Protein AF-A0A831SJ39-F1 (afdb_monomer_lite)

Secondary structure (DSSP, 8-state):
----EEEEEEEEEETTEEEEE-STT-EEEEE-TTS---TT-EEEEETTEE-

Structure (mmCIF, N/CA/C/O backbone):
data_AF-A0A831SJ39-F1
#
_entry.id   AF-A0A831SJ39-F1
#
loop_
_atom_site.group_PDB
_atom_site.id
_atom_site.type_symbol
_atom_site.label_atom_id
_atom_site.label_alt_id
_atom_site.label_comp_id
_atom_site.label_asym_id
_atom_site.label_entity_id
_atom_site.label_seq_id
_atom_site.pdbx_PDB_ins_code
_atom_site.Cartn_x
_atom_site.Cartn_y
_atom_site.Cartn_z
_atom_site.occupancy
_atom_site.B_iso_or_equiv
_atom_site.auth_seq_id
_atom_site.auth_comp_id
_atom_site.auth_asym_id
_atom_site.auth_atom_id
_atom_site.pdbx_PDB_model_num
ATOM 1 N N . MET A 1 1 ? -1.569 13.660 -16.238 1.00 65.06 1 MET A N 1
ATOM 2 C CA . MET A 1 1 ? -2.191 12.361 -16.570 1.00 65.06 1 MET A CA 1
ATOM 3 C C . MET A 1 1 ? -1.318 11.300 -15.918 1.00 65.06 1 MET A C 1
ATOM 5 O O . MET A 1 1 ? -0.224 11.071 -16.407 1.00 65.06 1 MET A O 1
ATOM 9 N N . CYS A 1 2 ? -1.701 10.788 -14.748 1.00 81.38 2 CYS A N 1
ATOM 10 C CA . CYS A 1 2 ? -0.885 9.829 -13.990 1.00 81.38 2 CYS A CA 1
ATOM 11 C C . CYS A 1 2 ? -1.538 8.447 -14.063 1.00 81.38 2 CYS A C 1
ATOM 13 O O . CYS A 1 2 ? -2.754 8.355 -13.901 1.00 81.38 2 CYS A O 1
ATOM 15 N N . LEU A 1 3 ? -0.749 7.396 -14.295 1.00 85.81 3 LEU A N 1
ATOM 16 C CA . LEU A 1 3 ? -1.200 6.010 -14.158 1.00 85.81 3 LEU A CA 1
ATOM 17 C C . LEU A 1 3 ? -1.131 5.583 -12.691 1.00 85.81 3 LEU A C 1
ATOM 19 O O . LEU A 1 3 ? -0.214 5.985 -11.974 1.00 85.81 3 LEU A O 1
ATOM 23 N N . ALA A 1 4 ? -2.100 4.779 -12.260 1.00 93.56 4 ALA A N 1
ATOM 24 C CA . ALA A 1 4 ? -2.004 4.093 -10.981 1.00 93.56 4 ALA A CA 1
ATOM 25 C C . ALA A 1 4 ? -0.943 2.987 -11.069 1.00 93.56 4 ALA A C 1
ATOM 27 O O . ALA A 1 4 ? -0.810 2.338 -12.110 1.00 93.56 4 ALA A O 1
ATOM 28 N N . VAL A 1 5 ? -0.182 2.793 -9.995 1.00 94.81 5 VAL A N 1
ATOM 29 C CA . VAL A 1 5 ? 0.923 1.826 -9.955 1.00 94.81 5 VAL A CA 1
ATOM 30 C C . VAL A 1 5 ? 0.600 0.744 -8.924 1.00 94.81 5 VAL A C 1
ATOM 32 O O . VAL A 1 5 ? 0.232 1.096 -7.802 1.00 94.81 5 VAL A O 1
ATOM 35 N N . PRO A 1 6 ? 0.709 -0.550 -9.272 1.00 96.00 6 PRO A N 1
ATOM 36 C CA . PRO A 1 6 ? 0.489 -1.630 -8.321 1.00 96.00 6 PRO A CA 1
ATOM 37 C C . PRO A 1 6 ? 1.584 -1.645 -7.251 1.00 96.00 6 PRO A C 1
ATOM 39 O O . PRO A 1 6 ? 2.765 -1.489 -7.559 1.00 96.00 6 PRO A O 1
ATOM 42 N N . ALA A 1 7 ? 1.191 -1.872 -6.003 1.00 97.25 7 ALA A N 1
ATOM 43 C CA . ALA A 1 7 ? 2.103 -2.009 -4.879 1.00 97.25 7 ALA A CA 1
ATOM 44 C C . ALA A 1 7 ? 1.578 -3.028 -3.869 1.00 97.25 7 ALA A C 1
ATOM 46 O O . ALA A 1 7 ? 0.367 -3.197 -3.726 1.00 97.25 7 ALA A O 1
ATOM 47 N N . LYS A 1 8 ? 2.489 -3.692 -3.157 1.00 97.69 8 LYS A N 1
ATOM 48 C CA . LYS A 1 8 ? 2.156 -4.693 -2.142 1.00 97.69 8 LYS A CA 1
ATOM 49 C C . LYS A 1 8 ? 2.091 -4.069 -0.755 1.00 97.69 8 LYS A C 1
ATOM 51 O O . LYS A 1 8 ? 3.037 -3.391 -0.369 1.00 97.69 8 LYS A O 1
ATOM 56 N N . ILE A 1 9 ? 1.049 -4.355 0.019 1.00 97.50 9 ILE A N 1
ATOM 57 C CA . ILE A 1 9 ? 0.944 -3.974 1.432 1.00 97.50 9 ILE A CA 1
ATOM 58 C C . ILE A 1 9 ? 1.939 -4.803 2.246 1.00 97.50 9 ILE A C 1
ATOM 60 O O . ILE A 1 9 ? 1.836 -6.030 2.326 1.00 97.50 9 ILE A O 1
ATOM 64 N N . MET A 1 10 ? 2.900 -4.121 2.863 1.00 97.62 10 MET A N 1
ATOM 65 C CA . MET A 1 10 ? 3.941 -4.734 3.688 1.00 97.62 10 MET A CA 1
ATOM 66 C C . MET A 1 10 ? 3.623 -4.624 5.175 1.00 97.62 10 MET A C 1
ATOM 68 O O . MET A 1 10 ? 3.898 -5.554 5.930 1.00 97.62 10 MET A O 1
ATOM 72 N N . ASN A 1 11 ? 3.047 -3.496 5.595 1.00 97.19 11 ASN A N 1
ATOM 73 C CA . ASN A 1 11 ? 2.684 -3.237 6.982 1.00 97.19 11 ASN A CA 1
ATOM 74 C C . ASN A 1 11 ? 1.540 -2.217 7.060 1.00 97.19 11 ASN A C 1
ATOM 76 O O . ASN A 1 11 ? 1.483 -1.300 6.246 1.00 97.19 11 ASN A O 1
ATOM 80 N N . ILE A 1 12 ? 0.662 -2.333 8.054 1.00 96.38 12 ILE A N 1
ATOM 81 C CA . ILE A 1 12 ? -0.398 -1.350 8.322 1.00 96.38 12 ILE A CA 1
ATOM 82 C C . ILE A 1 12 ? 0.040 -0.556 9.551 1.00 96.38 12 ILE A C 1
ATOM 84 O O . ILE A 1 12 ? 0.161 -1.123 10.636 1.00 96.38 12 ILE A O 1
ATOM 88 N N . THR A 1 13 ? 0.360 0.728 9.370 1.00 91.69 13 THR A N 1
ATOM 89 C CA . THR A 1 13 ? 0.904 1.563 10.454 1.00 91.69 13 THR A CA 1
ATOM 90 C C . THR A 1 13 ? -0.204 2.135 11.323 1.00 91.69 13 THR A C 1
ATOM 92 O O . THR A 1 13 ? -0.065 2.178 12.542 1.00 91.69 13 THR A O 1
ATOM 95 N N . ASP A 1 14 ? -1.316 2.529 10.700 1.00 91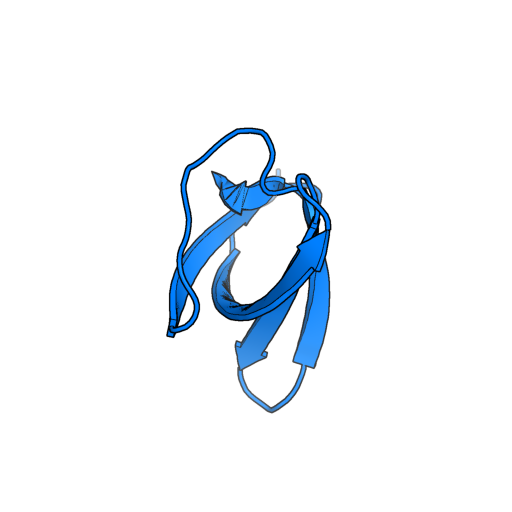.06 14 ASP A N 1
ATOM 96 C CA . ASP A 1 14 ? -2.439 3.208 11.337 1.00 91.06 14 ASP A CA 1
ATOM 97 C C . ASP A 1 14 ? -3.752 2.797 10.664 1.00 91.06 14 ASP A C 1
ATOM 99 O O . ASP A 1 14 ? -3.754 2.153 9.617 1.00 91.06 14 ASP A O 1
ATOM 103 N N . LYS A 1 15 ? -4.886 3.238 11.223 1.00 90.94 15 LYS A N 1
ATOM 104 C CA . LYS A 1 15 ? -6.219 2.978 10.651 1.00 90.94 15 LYS A CA 1
ATOM 105 C C . LYS A 1 15 ? -6.336 3.384 9.175 1.00 90.94 15 LYS A C 1
ATOM 107 O O . LYS A 1 15 ? -7.054 2.745 8.420 1.00 90.94 15 LYS A O 1
ATOM 112 N N . ASP A 1 16 ? -5.634 4.446 8.800 1.00 96.38 16 ASP A N 1
ATOM 113 C CA . ASP A 1 16 ? -5.758 5.096 7.498 1.00 96.38 16 ASP A CA 1
ATOM 114 C C . ASP A 1 16 ? -4.485 4.997 6.652 1.00 96.38 16 ASP A C 1
ATOM 116 O O . ASP A 1 16 ? -4.468 5.512 5.537 1.00 96.38 16 ASP A O 1
ATOM 120 N N . HIS A 1 17 ? -3.413 4.370 7.153 1.00 97.25 17 HIS A N 1
ATOM 121 C CA . HIS A 1 17 ? -2.114 4.357 6.480 1.00 97.25 17 HIS A CA 1
ATOM 122 C C . HIS A 1 17 ? -1.454 2.978 6.488 1.00 97.25 17 HIS A C 1
ATOM 124 O O . HIS A 1 17 ? -1.464 2.257 7.488 1.00 97.25 17 HIS A O 1
ATOM 130 N N . ALA A 1 18 ? -0.819 2.644 5.366 1.00 97.88 18 ALA A N 1
ATOM 131 C CA . ALA A 1 18 ? -0.023 1.435 5.211 1.00 97.88 18 ALA A CA 1
ATOM 132 C C . ALA A 1 18 ? 1.308 1.727 4.516 1.00 97.88 18 ALA A C 1
ATOM 134 O O . ALA A 1 18 ? 1.394 2.587 3.636 1.00 97.88 18 ALA A O 1
ATOM 135 N N . GLU A 1 19 ? 2.343 0.983 4.898 1.00 97.56 19 GLU A N 1
ATOM 136 C CA . GLU A 1 19 ? 3.596 0.896 4.159 1.00 97.56 19 GLU A CA 1
ATOM 137 C C . GLU A 1 19 ? 3.451 -0.143 3.045 1.00 97.56 19 GLU A C 1
ATOM 139 O O . GLU A 1 19 ? 3.066 -1.295 3.276 1.00 97.56 19 GLU A O 1
ATOM 144 N N . ILE A 1 20 ? 3.789 0.275 1.833 1.00 97.50 20 ILE A N 1
ATOM 145 C CA . ILE A 1 20 ? 3.759 -0.544 0.629 1.00 97.50 20 ILE A CA 1
ATOM 146 C C . ILE A 1 20 ? 5.138 -0.675 -0.005 1.00 97.50 20 ILE A C 1
ATOM 148 O O . ILE A 1 20 ? 6.005 0.170 0.213 1.00 97.50 20 ILE A O 1
ATOM 152 N N . ASP A 1 21 ? 5.298 -1.690 -0.849 1.00 97.06 21 ASP A N 1
ATOM 153 C CA . ASP A 1 21 ? 6.454 -1.897 -1.720 1.00 97.06 21 ASP A CA 1
ATOM 154 C C . ASP A 1 21 ? 6.008 -1.912 -3.193 1.00 97.06 21 ASP A C 1
ATOM 156 O O . ASP A 1 21 ? 5.138 -2.699 -3.580 1.00 97.06 21 ASP A O 1
ATOM 160 N N . TYR A 1 22 ? 6.586 -1.031 -4.011 1.00 95.31 22 TYR A N 1
ATOM 161 C CA . TYR A 1 22 ? 6.331 -0.966 -5.458 1.00 95.31 22 TYR A CA 1
ATOM 162 C C . TYR A 1 22 ? 7.143 -1.991 -6.272 1.00 95.31 22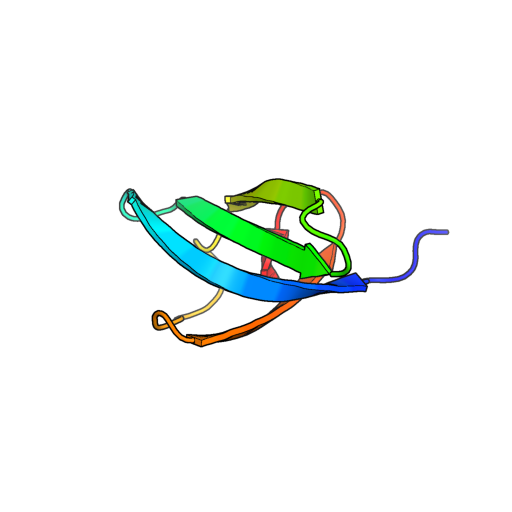 TYR A C 1
ATOM 164 O O . TYR A 1 22 ? 6.992 -2.065 -7.490 1.00 95.31 22 TYR A O 1
ATOM 172 N N . GLY A 1 23 ? 8.006 -2.771 -5.622 1.00 92.56 23 GLY A N 1
ATOM 173 C CA . GLY A 1 23 ? 9.042 -3.584 -6.247 1.00 92.56 23 GLY A CA 1
ATOM 174 C C . GLY A 1 23 ? 10.436 -2.993 -6.024 1.00 92.56 23 GLY A C 1
ATOM 175 O O . GLY A 1 23 ? 10.593 -1.809 -5.717 1.00 92.56 23 GLY A O 1
ATOM 176 N N . ASP A 1 24 ? 11.458 -3.843 -6.153 1.00 91.50 24 ASP A N 1
ATOM 177 C CA . ASP A 1 24 ? 12.879 -3.492 -5.986 1.00 91.50 24 ASP A CA 1
ATOM 178 C C . ASP A 1 24 ? 13.223 -2.785 -4.656 1.00 91.50 24 ASP A C 1
ATOM 180 O O . ASP A 1 24 ? 14.228 -2.083 -4.541 1.00 91.50 24 ASP A O 1
ATOM 184 N N . GLY A 1 25 ? 12.397 -2.986 -3.621 1.00 91.38 25 GLY A N 1
ATOM 185 C CA . GLY A 1 25 ? 12.585 -2.412 -2.289 1.00 91.38 25 GLY A CA 1
ATOM 186 C C . GLY A 1 25 ? 12.159 -0.947 -2.166 1.00 91.38 25 GLY A C 1
ATOM 187 O O . GLY A 1 25 ? 12.485 -0.302 -1.164 1.00 91.38 25 GLY A O 1
ATOM 188 N N . VAL A 1 26 ? 11.442 -0.395 -3.151 1.00 95.50 26 VAL A N 1
ATOM 189 C CA . VAL A 1 26 ? 10.940 0.982 -3.102 1.00 95.50 26 VAL A CA 1
ATOM 190 C C . VAL A 1 26 ? 9.704 1.046 -2.212 1.00 95.50 26 VAL A C 1
ATOM 192 O O . VAL A 1 26 ? 8.587 0.745 -2.638 1.00 95.50 26 VAL A O 1
ATOM 195 N N . LYS A 1 27 ? 9.908 1.503 -0.975 1.00 95.81 27 LYS A N 1
ATOM 196 C CA . LYS A 1 27 ? 8.848 1.606 0.031 1.00 95.81 27 LYS A CA 1
ATOM 197 C C . LYS A 1 27 ? 8.264 3.003 0.149 1.00 95.81 27 LYS A C 1
ATOM 199 O O . LYS A 1 27 ? 8.996 3.994 0.077 1.00 95.81 27 LYS A O 1
ATOM 204 N N . ARG A 1 28 ? 6.952 3.092 0.374 1.00 96.12 28 ARG A N 1
ATOM 205 C CA . ARG A 1 28 ? 6.257 4.340 0.732 1.00 96.12 28 ARG A CA 1
ATOM 206 C C . ARG A 1 28 ? 5.073 4.092 1.651 1.00 96.12 28 ARG A C 1
ATOM 208 O O . ARG A 1 28 ? 4.458 3.037 1.600 1.00 96.12 28 ARG A O 1
ATOM 215 N N . THR A 1 29 ? 4.709 5.111 2.418 1.00 97.06 29 THR A N 1
ATOM 216 C CA . THR A 1 29 ? 3.434 5.153 3.135 1.00 97.06 29 THR A CA 1
ATOM 217 C C . THR A 1 29 ? 2.354 5.743 2.233 1.00 97.06 29 THR A C 1
ATOM 219 O O . THR A 1 29 ? 2.570 6.790 1.616 1.00 97.06 29 THR A O 1
ATOM 222 N N . ILE A 1 30 ? 1.206 5.077 2.151 1.00 97.31 30 ILE A N 1
ATOM 223 C CA . ILE A 1 30 ? 0.027 5.523 1.399 1.00 97.31 30 ILE A CA 1
ATOM 224 C C . ILE A 1 30 ? -1.206 5.531 2.296 1.00 97.31 30 ILE A C 1
ATOM 226 O O . ILE A 1 30 ? -1.235 4.849 3.321 1.00 97.31 30 ILE A O 1
ATOM 230 N N . ASN A 1 31 ? -2.223 6.286 1.892 1.00 97.75 31 ASN A N 1
ATOM 231 C CA . ASN A 1 31 ? -3.517 6.278 2.551 1.00 97.75 31 ASN A CA 1
ATOM 232 C C . ASN A 1 31 ? -4.366 5.092 2.058 1.00 97.75 31 ASN A C 1
ATOM 234 O O . ASN A 1 31 ? -4.483 4.870 0.852 1.00 97.75 31 ASN A O 1
ATOM 238 N N . ILE A 1 32 ? -4.958 4.352 2.992 1.00 97.56 32 ILE A N 1
ATOM 239 C CA . ILE A 1 32 ? -5.809 3.180 2.737 1.00 97.56 32 ILE A CA 1
ATOM 240 C C . ILE A 1 32 ? -7.261 3.397 3.183 1.00 97.56 32 ILE A C 1
ATOM 242 O O . ILE A 1 32 ? -8.052 2.470 3.154 1.00 97.56 32 ILE A O 1
ATOM 246 N N . SER A 1 33 ? -7.655 4.618 3.555 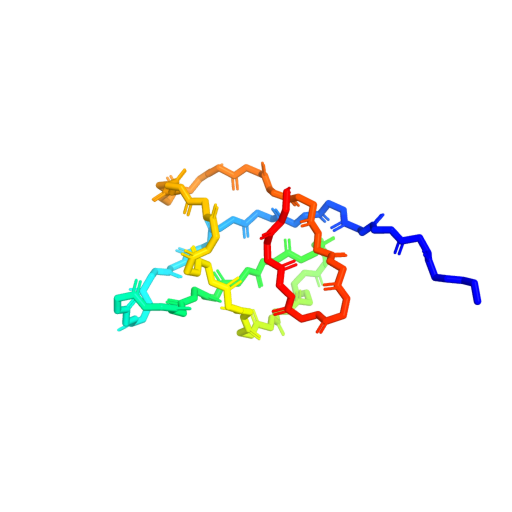1.00 96.88 33 SER A N 1
ATOM 247 C CA . SER A 1 33 ? -8.994 4.927 4.086 1.00 96.88 33 SER A CA 1
ATOM 248 C C . SER A 1 33 ? -10.152 4.614 3.128 1.00 96.88 33 SER A C 1
ATOM 250 O O . SER A 1 33 ? -11.309 4.638 3.542 1.00 96.88 33 SER A O 1
ATOM 252 N N . LEU A 1 34 ? -9.862 4.397 1.842 1.00 95.94 34 LEU A N 1
ATOM 253 C CA . LEU A 1 34 ? -10.855 4.175 0.789 1.00 95.94 34 LEU A CA 1
ATOM 254 C C . LEU A 1 34 ? -11.136 2.693 0.511 1.00 95.94 34 LEU A C 1
ATOM 256 O O . LEU A 1 34 ? -12.113 2.395 -0.174 1.00 95.94 34 LEU A O 1
ATOM 260 N N . VAL A 1 35 ? -10.295 1.782 1.007 1.00 96.00 35 VAL A N 1
ATOM 261 C CA . VAL A 1 35 ? -10.354 0.349 0.694 1.00 96.00 35 VAL A CA 1
ATOM 262 C C . VAL A 1 35 ? -9.942 -0.495 1.899 1.00 96.00 35 VAL A C 1
ATOM 264 O O . VAL A 1 35 ? -8.998 -0.167 2.610 1.00 96.00 35 VAL A O 1
ATOM 267 N N . ASP A 1 36 ? -10.619 -1.621 2.110 1.00 94.75 36 ASP A N 1
ATOM 268 C CA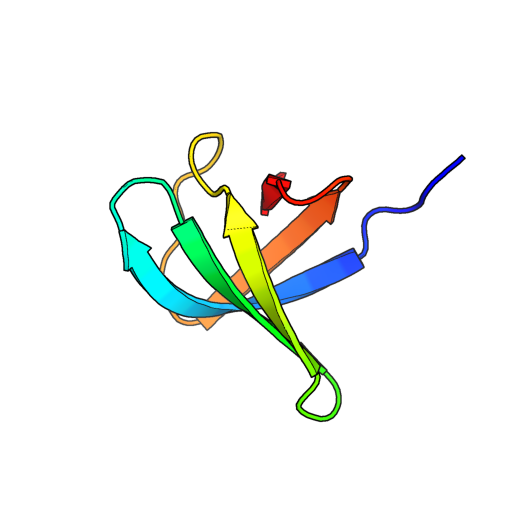 . ASP A 1 36 ? -10.196 -2.599 3.110 1.00 94.75 36 ASP A CA 1
ATOM 269 C C . ASP A 1 36 ? -9.045 -3.442 2.552 1.00 94.75 36 ASP A C 1
ATOM 271 O O . ASP A 1 36 ? -9.171 -4.064 1.497 1.00 94.75 36 ASP A O 1
ATOM 275 N N . VAL A 1 37 ? -7.916 -3.460 3.261 1.00 95.94 37 VAL A N 1
ATOM 276 C CA . VAL A 1 37 ? -6.690 -4.145 2.833 1.00 95.94 37 VAL A CA 1
ATOM 277 C C . VAL A 1 37 ? -6.095 -4.968 3.965 1.00 95.94 37 VAL A C 1
ATOM 279 O O . VAL A 1 37 ? -6.207 -4.624 5.142 1.00 95.94 37 VAL A O 1
ATOM 282 N N . SER A 1 38 ? -5.413 -6.046 3.601 1.00 96.69 38 SER A N 1
ATOM 283 C CA . SER A 1 38 ? -4.639 -6.896 4.500 1.00 96.69 38 SER A CA 1
ATOM 284 C C . SER A 1 38 ? -3.165 -6.929 4.098 1.00 96.69 38 SER A C 1
ATOM 286 O O . SER A 1 38 ? -2.788 -6.655 2.958 1.00 96.69 38 SER A O 1
ATOM 288 N N . ILE A 1 39 ? -2.296 -7.286 5.047 1.00 97.12 39 ILE A N 1
ATOM 289 C CA . ILE A 1 39 ? -0.872 -7.496 4.757 1.00 97.12 39 ILE A CA 1
ATOM 290 C C . ILE A 1 39 ? -0.734 -8.593 3.697 1.00 97.12 39 ILE A C 1
ATOM 292 O O . ILE A 1 39 ? -1.244 -9.700 3.866 1.00 97.12 39 ILE A O 1
ATOM 296 N N . GLY A 1 40 ? -0.001 -8.293 2.627 1.00 96.62 40 GLY A N 1
ATOM 297 C CA . GLY A 1 40 ? 0.188 -9.186 1.489 1.00 96.62 40 GLY A CA 1
ATOM 298 C C . GLY A 1 40 ? -0.656 -8.847 0.262 1.00 96.62 40 GLY A C 1
ATOM 299 O O . GLY A 1 40 ? -0.292 -9.307 -0.824 1.00 96.62 40 GLY A O 1
ATOM 300 N N . ASP A 1 41 ? -1.697 -8.023 0.407 1.00 97.69 41 ASP A N 1
ATOM 301 C CA . ASP A 1 41 ? -2.535 -7.594 -0.711 1.00 97.69 41 ASP A CA 1
ATOM 302 C C . ASP A 1 41 ? -1.775 -6.678 -1.668 1.00 97.69 41 ASP A C 1
ATOM 304 O O . ASP A 1 41 ? -0.851 -5.958 -1.282 1.00 97.69 41 ASP A O 1
ATOM 308 N N . TYR A 1 42 ? -2.192 -6.695 -2.931 1.00 97.12 42 TYR A N 1
ATOM 309 C CA . TYR A 1 42 ? -1.746 -5.736 -3.931 1.00 97.12 42 TYR A CA 1
ATOM 310 C C . TYR A 1 42 ? -2.851 -4.721 -4.194 1.00 97.12 42 TYR A C 1
ATOM 312 O O . TYR A 1 42 ? -3.985 -5.097 -4.483 1.00 97.12 42 TYR A O 1
ATOM 320 N N . VAL A 1 43 ? -2.493 -3.442 -4.142 1.00 96.88 43 VAL A N 1
ATOM 321 C CA . VAL A 1 43 ? -3.396 -2.315 -4.392 1.00 96.88 43 VAL A CA 1
ATOM 322 C C . VAL A 1 43 ? -2.863 -1.443 -5.514 1.00 96.88 43 VAL A C 1
ATOM 324 O O . VAL A 1 43 ? -1.654 -1.394 -5.756 1.00 96.88 43 VAL A O 1
ATOM 327 N N . LEU A 1 44 ? -3.756 -0.733 -6.196 1.00 97.25 44 LEU A N 1
ATOM 328 C CA . LEU A 1 44 ? -3.359 0.309 -7.128 1.00 97.25 44 LEU A CA 1
ATOM 329 C C . LEU A 1 44 ? -3.197 1.614 -6.361 1.00 97.25 44 LEU A C 1
ATOM 331 O O . LEU A 1 44 ? -4.083 2.027 -5.621 1.00 97.25 44 LEU A O 1
ATOM 335 N N . VAL A 1 45 ? -2.064 2.284 -6.548 1.00 96.31 45 VAL A N 1
ATOM 336 C CA . VAL A 1 45 ? -1.816 3.572 -5.903 1.00 96.31 45 VAL A CA 1
ATOM 337 C C . VAL A 1 45 ? -1.958 4.698 -6.900 1.00 96.31 45 VAL A C 1
ATOM 339 O O . VAL A 1 45 ? -1.255 4.740 -7.913 1.00 96.31 45 VAL A O 1
ATOM 342 N N . HIS A 1 46 ? -2.813 5.662 -6.578 1.00 95.38 46 HIS A N 1
ATOM 343 C CA . HIS A 1 46 ? -2.956 6.901 -7.326 1.00 95.38 46 HIS A CA 1
ATOM 344 C C . HIS A 1 46 ? -2.906 8.098 -6.379 1.00 95.38 46 HIS A C 1
ATOM 346 O O . HIS A 1 46 ? -3.634 8.156 -5.395 1.00 95.38 46 HIS A O 1
ATOM 352 N N . ALA A 1 47 ? -2.021 9.058 -6.664 1.00 93.69 47 ALA A N 1
ATOM 353 C CA . ALA A 1 47 ? -1.862 10.280 -5.867 1.00 93.69 47 ALA A CA 1
ATOM 354 C C . ALA A 1 47 ? -1.664 10.047 -4.347 1.00 93.69 47 ALA A C 1
ATOM 356 O O . ALA A 1 47 ? -2.004 10.907 -3.541 1.00 93.69 47 ALA A O 1
ATOM 357 N N . GLY A 1 48 ? -1.092 8.901 -3.955 1.00 93.44 48 GLY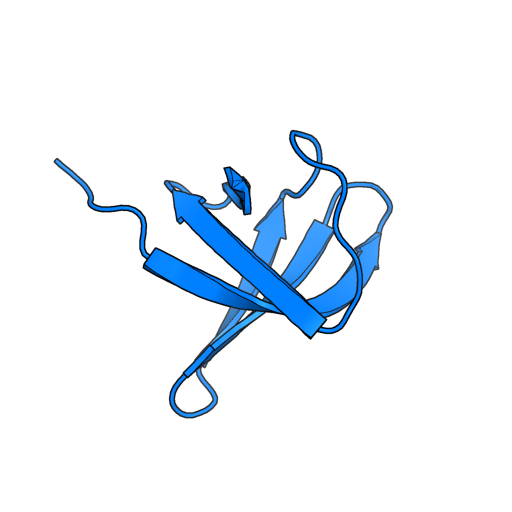 A N 1
ATOM 358 C CA . GLY A 1 48 ? -0.845 8.547 -2.551 1.00 93.44 48 GLY A CA 1
ATOM 359 C C . GLY A 1 48 ? -1.995 7.820 -1.848 1.00 93.44 48 GLY A C 1
ATOM 360 O O . GLY A 1 48 ? -1.879 7.570 -0.652 1.00 93.44 48 GLY A O 1
ATOM 361 N N . PHE A 1 49 ? -3.056 7.452 -2.568 1.00 96.06 49 PHE A N 1
ATOM 362 C CA . PHE A 1 49 ? -4.179 6.664 -2.059 1.00 96.06 49 PHE A CA 1
ATOM 363 C C . PHE A 1 49 ? -4.212 5.283 -2.706 1.00 96.06 49 PHE A C 1
ATOM 365 O O . PHE A 1 49 ? -3.948 5.161 -3.905 1.00 96.06 49 PHE A O 1
ATOM 372 N N . ALA A 1 50 ? -4.558 4.270 -1.917 1.00 96.75 50 ALA A N 1
ATOM 373 C CA . ALA A 1 50 ? -4.981 2.975 -2.423 1.00 96.75 50 ALA A CA 1
ATOM 374 C C . ALA A 1 50 ? -6.394 3.093 -3.015 1.00 96.75 50 ALA A C 1
ATOM 376 O O . ALA A 1 50 ? -7.289 3.657 -2.375 1.00 96.75 50 ALA A O 1
ATOM 377 N N . ILE A 1 51 ? -6.564 2.584 -4.235 1.00 94.00 51 ILE A N 1
ATOM 378 C CA . ILE A 1 51 ? -7.826 2.517 -4.983 1.00 94.00 51 ILE A CA 1
ATOM 379 C C . ILE A 1 51 ? -8.038 1.132 -5.592 1.00 94.00 51 ILE A C 1
ATOM 381 O O . ILE A 1 51 ? -7.034 0.409 -5.807 1.00 94.00 51 ILE A O 1
#

pLDDT: mean 94.7, std 5.2, range [65.06, 97.88]

Radius of gyration: 9.73 Å; chains: 1; bounding box: 24×22×28 Å

Foldseek 3Di:
DDFWAKWFFAAAPD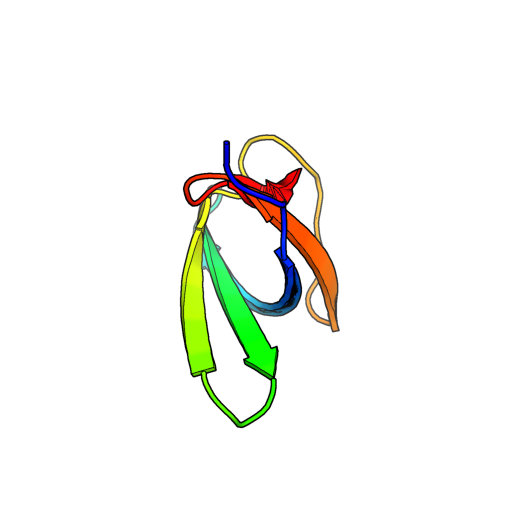PFWTWTHSPPRDIDIAGENVDDDDHGDIFTDDPRYGD

Sequence (51 aa):
MCLAVPAKIMNITDKDHAEIDYGDGVKRTINISLVDVSIGDYVLVHAGFAI